Protein AF-B4VN51-F1 (afdb_monomer)

Nearest PDB structures (foldseek):
  5zf6-assembly1_A  TM=5.007E-01  e=4.057E+00  Homo sapiens
  3ubk-assembly1_A  TM=2.291E-01  e=3.825E+00  Leptospira interrogans serovar Lai str. 56601

Radius of gyration: 24.1 Å; Cα contacts (8 Å, |Δi|>4): 102; chains: 1; bounding box: 58×58×38 Å

Solvent-accessible surface area (backbone atoms only — not comparable to full-atom values): 8081 Å² total; per-residue (Å²): 117,76,77,78,56,63,99,56,88,83,88,84,68,77,84,56,83,89,74,68,59,60,44,85,44,90,67,20,73,77,40,90,72,71,46,63,42,30,59,49,57,53,50,49,51,52,52,52,49,53,51,51,30,63,75,65,69,46,61,62,79,41,69,65,58,74,68,52,50,50,52,53,33,51,61,45,32,50,50,34,55,67,62,52,72,76,56,89,80,48,74,65,56,56,51,53,53,52,48,51,50,52,50,48,53,52,49,51,38,52,52,38,34,75,75,60,14,38,56,64,70,57,67,62,28,51,52,38,29,52,52,43,41,59,74,74,107

pLDDT: mean 74.78, std 7.51, range [51.19, 86.06]

Sequence (137 aa):
MAALIRDRIVLIGTTDNSYGDYHLTPYSAAFEPIRELSGVEIQAQMVSHIISAVLNQRPVVWWFPQWGDVLWVWAWSGIPGVCMGGWHQRRLYLIVAGGTALAALGGCGFVFLWRTGLWLPLVPSIVAFFMVGFWIN

Organism: NCBI:txid118168

Secondary structure (DSSP, 8-state):
-GGGSTT---------GGG--EE--TTGGGSSS--PEEHHHHHHHHHHHHHHHHHTT----EE--HHHHHHHHHHHHTHHHHHHSS-TT-HHHHHHHHHHHHHHHHHHHHHHHHHH-EE--HHHHHHHHHHHHHHH-

Foldseek 3Di:
DVVVCPPDDDFDDDPDVVVVQWDQDPVLVVDVVRDTDHPSNVVVVVVCVVVCCVVVVPQAQDEDDPVVLVVLLVVLLCQLVVQPQPPPDDPVSVCVSLVVSLCCLVVVQVVCCVPRNYHHPSVSNNVSNVVSNVVND

Structure (mmCIF, N/CA/C/O backbone):
data_AF-B4VN51-F1
#
_entry.id   AF-B4VN51-F1
#
loop_
_atom_site.group_PDB
_atom_site.id
_atom_site.type_symbol
_atom_site.label_atom_id
_atom_site.label_alt_id
_atom_site.label_comp_id
_atom_site.label_asym_id
_atom_site.label_entity_id
_atom_site.label_seq_id
_atom_site.pdbx_PDB_ins_code
_atom_site.Cartn_x
_atom_site.Cartn_y
_atom_site.Cartn_z
_atom_site.occupancy
_atom_site.B_iso_or_equiv
_atom_site.auth_seq_id
_atom_site.auth_comp_id
_atom_site.auth_asym_id
_atom_site.auth_atom_id
_atom_site.pdbx_PDB_model_num
ATOM 1 N N . MET A 1 1 ? -29.111 -29.345 21.195 1.00 51.19 1 MET A N 1
ATOM 2 C CA . MET A 1 1 ? -28.759 -28.813 19.856 1.00 51.19 1 MET A CA 1
ATOM 3 C C . MET A 1 1 ? -28.543 -27.296 19.847 1.00 51.19 1 MET A C 1
ATOM 5 O O . MET A 1 1 ? -27.544 -26.873 19.291 1.00 51.19 1 MET A O 1
ATOM 9 N N . ALA A 1 2 ? -29.368 -26.480 20.523 1.00 60.75 2 ALA A N 1
ATOM 10 C CA . ALA A 1 2 ? -29.196 -25.013 20.563 1.00 60.75 2 ALA A CA 1
ATOM 11 C C . ALA A 1 2 ? -27.844 -24.510 21.130 1.00 60.75 2 ALA A C 1
ATOM 13 O O . ALA A 1 2 ? -27.392 -23.428 20.776 1.00 60.75 2 ALA A O 1
ATOM 14 N N . ALA A 1 3 ? -27.169 -25.297 21.976 1.00 65.25 3 ALA A N 1
ATOM 15 C CA . ALA A 1 3 ? -25.869 -24.926 22.540 1.00 65.25 3 ALA A CA 1
ATOM 16 C C . ALA A 1 3 ? -24.711 -24.937 21.519 1.00 65.25 3 ALA A C 1
ATOM 18 O O . ALA A 1 3 ? -23.721 -24.251 21.743 1.00 65.25 3 ALA A O 1
ATOM 19 N N . LEU A 1 4 ? -24.822 -25.670 20.400 1.00 69.25 4 LEU A N 1
ATOM 20 C CA . LEU A 1 4 ? -23.732 -25.760 19.414 1.00 69.25 4 LEU A CA 1
ATOM 21 C C . LEU A 1 4 ? -23.590 -24.506 18.538 1.00 69.25 4 LEU A C 1
ATOM 23 O O . LEU A 1 4 ? -22.523 -24.293 17.972 1.00 69.25 4 LEU A O 1
ATOM 27 N N . ILE A 1 5 ? -24.649 -23.702 18.419 1.00 72.56 5 ILE A N 1
ATOM 28 C CA . ILE A 1 5 ? -24.734 -22.570 17.477 1.00 72.56 5 ILE A CA 1
ATOM 29 C C . ILE A 1 5 ? -24.462 -21.228 18.183 1.00 72.56 5 ILE A C 1
ATOM 31 O O . ILE A 1 5 ? -24.283 -20.199 17.538 1.00 72.56 5 ILE A O 1
ATOM 35 N N . ARG A 1 6 ? -24.394 -21.222 19.518 1.00 70.88 6 ARG A N 1
ATOM 36 C CA . ARG A 1 6 ? -24.129 -20.008 20.293 1.00 70.88 6 ARG A CA 1
ATOM 37 C C . ARG A 1 6 ? -22.725 -19.473 19.975 1.00 70.88 6 ARG A C 1
ATOM 39 O O . ARG A 1 6 ? -21.771 -20.245 19.949 1.00 70.88 6 ARG A O 1
ATOM 46 N N . ASP A 1 7 ? -22.637 -18.168 19.716 1.00 75.38 7 ASP A N 1
ATOM 47 C CA . ASP A 1 7 ? -21.404 -17.421 19.415 1.00 75.38 7 ASP A CA 1
ATOM 48 C C . ASP A 1 7 ? -20.632 -17.900 18.170 1.00 75.38 7 ASP A C 1
ATOM 50 O O . ASP A 1 7 ? -19.422 -17.702 18.052 1.00 75.38 7 ASP A O 1
ATOM 54 N N . ARG A 1 8 ? -21.326 -18.527 17.210 1.00 78.50 8 ARG A N 1
ATOM 55 C CA . ARG A 1 8 ? -20.752 -18.944 15.924 1.00 78.50 8 ARG A CA 1
ATOM 56 C C . ARG A 1 8 ? -21.465 -18.261 14.770 1.00 78.50 8 ARG A C 1
ATOM 58 O O . ARG A 1 8 ? -22.678 -18.076 14.800 1.00 78.50 8 ARG A O 1
ATOM 65 N N . ILE A 1 9 ? -20.712 -17.942 13.723 1.00 80.31 9 ILE A N 1
ATOM 66 C CA . ILE A 1 9 ? -21.287 -17.502 12.452 1.00 80.31 9 ILE A CA 1
ATOM 67 C C . ILE A 1 9 ? -21.511 -18.732 11.588 1.00 80.31 9 ILE A C 1
ATOM 69 O O . ILE A 1 9 ? -20.589 -19.510 11.352 1.00 80.31 9 ILE A O 1
ATOM 73 N N . VAL A 1 10 ? -22.750 -18.902 11.137 1.00 81.00 10 VAL A N 1
ATOM 74 C CA . VAL A 1 10 ? -23.153 -19.987 10.245 1.00 81.00 10 VAL A CA 1
ATOM 75 C C . VAL A 1 10 ? -23.408 -19.379 8.874 1.00 81.00 10 VAL A C 1
ATOM 77 O O . VAL A 1 10 ? -24.348 -18.605 8.709 1.00 81.00 10 VAL A O 1
ATOM 80 N N . LEU A 1 11 ? -22.557 -19.709 7.902 1.00 80.31 11 LEU A N 1
ATOM 81 C CA . LEU A 1 11 ? -22.798 -19.389 6.498 1.00 80.31 11 LEU A CA 1
ATOM 82 C C . LEU A 1 11 ? -23.514 -20.577 5.849 1.00 80.31 11 LEU A C 1
ATOM 84 O O . LEU A 1 11 ? -23.083 -21.719 6.003 1.00 80.31 11 LEU A O 1
ATOM 88 N N . ILE A 1 12 ? -24.611 -20.304 5.143 1.00 79.94 12 ILE A N 1
ATOM 89 C CA . ILE A 1 12 ? -25.396 -21.307 4.416 1.00 79.94 12 ILE A CA 1
ATOM 90 C C . ILE A 1 12 ? -25.265 -20.994 2.931 1.00 79.94 12 ILE A C 1
ATOM 92 O O . ILE A 1 12 ? -25.520 -19.869 2.507 1.00 79.94 12 ILE A O 1
ATOM 96 N N . GLY A 1 13 ? -24.852 -21.993 2.159 1.00 73.12 13 GLY A N 1
ATOM 97 C CA . GLY A 1 13 ? -24.499 -21.841 0.759 1.00 73.12 13 GLY A CA 1
ATOM 98 C C . GLY A 1 13 ? -24.624 -23.135 -0.017 1.00 73.12 13 GLY A C 1
ATOM 99 O O . GLY A 1 13 ? -24.692 -24.210 0.576 1.00 73.12 13 GLY A O 1
ATOM 100 N N . THR A 1 14 ? -24.634 -23.027 -1.343 1.00 69.94 14 THR A N 1
ATOM 101 C CA . THR A 1 14 ? -24.523 -24.196 -2.214 1.00 69.94 14 THR A CA 1
ATOM 102 C C . THR A 1 14 ? -23.054 -24.592 -2.353 1.00 69.94 14 THR A C 1
ATOM 104 O O . THR A 1 14 ? -22.196 -23.758 -2.632 1.00 69.94 14 THR A O 1
ATOM 107 N N . THR A 1 15 ? -22.768 -25.866 -2.110 1.00 65.81 15 THR A N 1
ATOM 108 C CA . THR A 1 15 ? -21.448 -26.484 -2.301 1.00 65.81 15 THR A CA 1
ATOM 109 C C . THR A 1 15 ? -21.534 -27.608 -3.327 1.00 65.81 15 THR A C 1
ATOM 111 O O . THR A 1 15 ? -20.771 -28.572 -3.249 1.00 65.81 15 THR A O 1
ATOM 114 N N . ASP A 1 16 ? -22.517 -27.538 -4.225 1.00 62.72 16 ASP A N 1
ATOM 115 C CA . ASP A 1 16 ? -22.740 -28.526 -5.274 1.00 62.72 16 ASP A CA 1
ATOM 116 C C . ASP A 1 16 ? -22.156 -28.025 -6.604 1.00 62.72 16 ASP A C 1
ATOM 118 O O . ASP A 1 16 ? -22.467 -26.914 -7.049 1.00 62.72 16 ASP A O 1
ATOM 122 N N . ASN A 1 17 ? -21.331 -28.872 -7.238 1.00 59.28 17 ASN A N 1
ATOM 123 C CA . ASN A 1 17 ? -20.588 -28.601 -8.477 1.00 59.28 17 ASN A CA 1
ATOM 124 C C . ASN A 1 17 ? -21.502 -28.202 -9.645 1.00 59.28 17 ASN A C 1
ATOM 126 O O . ASN A 1 17 ? -21.080 -27.568 -10.608 1.00 59.28 17 ASN A O 1
ATOM 130 N N . SER A 1 18 ? -22.784 -28.543 -9.533 1.00 61.75 18 SER A N 1
ATOM 131 C CA . SER A 1 18 ? -23.818 -28.296 -10.534 1.00 61.75 18 SER A CA 1
ATOM 132 C C . SER A 1 18 ? -24.187 -26.813 -10.708 1.00 61.75 18 SER A C 1
ATOM 134 O O . SER A 1 18 ? -24.710 -26.442 -11.756 1.00 61.75 18 SER A O 1
ATOM 136 N N . TYR A 1 19 ? -23.929 -25.960 -9.707 1.00 61.66 19 TYR A N 1
ATOM 137 C CA . TYR A 1 19 ? -24.303 -24.536 -9.739 1.00 61.66 19 TYR A CA 1
ATOM 138 C C . TYR A 1 19 ? -23.211 -23.617 -10.309 1.00 61.66 19 TYR A C 1
ATOM 140 O O . TYR A 1 19 ? -23.487 -22.448 -10.570 1.00 61.66 19 TYR A O 1
ATOM 148 N N . GLY A 1 20 ? -21.993 -24.131 -10.523 1.00 60.88 20 GLY A N 1
ATOM 149 C CA . GLY A 1 20 ? -20.916 -23.413 -11.214 1.00 60.88 20 GLY A CA 1
ATOM 150 C C . GLY A 1 20 ? -20.269 -22.247 -10.453 1.00 60.88 20 GLY A C 1
ATOM 151 O O . GLY A 1 20 ? -19.513 -21.500 -11.063 1.00 60.88 20 GLY A O 1
ATOM 152 N N . ASP A 1 21 ? -20.523 -22.074 -9.151 1.00 64.81 21 ASP A N 1
ATOM 153 C CA . ASP A 1 21 ? -19.921 -20.995 -8.342 1.00 64.81 21 ASP A CA 1
ATOM 154 C C . ASP A 1 21 ? -18.660 -21.463 -7.595 1.00 64.81 21 ASP A C 1
ATOM 156 O O . ASP A 1 21 ? -18.553 -21.400 -6.364 1.00 64.81 21 ASP A O 1
ATOM 160 N N . TYR A 1 22 ? -17.721 -21.997 -8.376 1.00 74.12 22 TYR A N 1
ATOM 161 C CA . TYR A 1 22 ? -16.428 -22.482 -7.915 1.00 74.12 22 TYR A CA 1
ATOM 162 C C . TYR A 1 22 ? -15.321 -21.615 -8.479 1.00 74.12 22 TYR A C 1
ATOM 164 O O . TYR A 1 22 ? -15.274 -21.327 -9.675 1.00 74.12 22 TYR A O 1
ATOM 172 N N . HIS A 1 23 ? -14.420 -21.199 -7.596 1.00 73.19 23 HIS A N 1
ATOM 173 C CA . HIS A 1 23 ? -13.315 -20.330 -7.963 1.00 73.19 23 HIS A CA 1
ATOM 174 C C . HIS A 1 23 ? -11.993 -21.011 -7.636 1.00 73.19 23 HIS A C 1
ATOM 176 O O . HIS A 1 23 ? -11.741 -21.458 -6.509 1.00 73.19 23 HIS A O 1
ATOM 182 N N . LEU A 1 24 ? -11.119 -21.053 -8.639 1.00 74.62 24 LEU A N 1
ATOM 183 C CA . LEU A 1 24 ? -9.719 -21.406 -8.460 1.00 74.62 24 LEU A CA 1
ATOM 184 C C . LEU A 1 24 ? -9.041 -20.279 -7.684 1.00 74.62 24 LEU A C 1
ATOM 186 O O . LEU A 1 24 ? -8.949 -19.142 -8.144 1.00 74.62 24 LEU A O 1
ATOM 190 N N . THR A 1 25 ? -8.559 -20.601 -6.490 1.00 72.94 25 THR A N 1
ATOM 191 C CA . THR A 1 25 ? -7.775 -19.678 -5.666 1.00 72.94 25 THR A CA 1
ATOM 192 C C . THR A 1 25 ? -6.343 -20.195 -5.582 1.00 72.94 25 THR A C 1
ATOM 194 O O . THR A 1 25 ? -6.123 -21.392 -5.720 1.00 72.94 25 THR A O 1
ATOM 197 N N . PRO A 1 26 ? -5.333 -19.365 -5.286 1.00 69.44 26 PRO A N 1
ATOM 198 C CA . PRO A 1 26 ? -3.970 -19.863 -5.066 1.00 69.44 26 PRO A CA 1
ATOM 199 C C . PRO A 1 26 ? -3.884 -20.963 -3.990 1.00 69.44 26 PRO A C 1
ATOM 201 O O . PRO A 1 26 ? -2.936 -21.741 -3.973 1.00 69.44 26 PRO A O 1
ATOM 204 N N . TYR A 1 27 ? -4.886 -21.039 -3.105 1.00 68.25 27 TYR A N 1
ATOM 205 C CA . TYR A 1 27 ? -5.019 -22.064 -2.074 1.00 68.25 27 TYR A CA 1
ATOM 206 C C . TYR A 1 27 ? -5.567 -23.401 -2.605 1.00 68.25 27 TYR A C 1
ATOM 208 O O . TYR A 1 27 ? -5.283 -24.437 -2.012 1.00 68.25 27 TYR A O 1
ATOM 216 N N . SER A 1 28 ? -6.288 -23.423 -3.735 1.00 72.00 28 SER A N 1
ATOM 217 C CA . SER A 1 28 ? -6.782 -24.673 -4.340 1.00 72.00 28 SER A CA 1
ATOM 218 C C . SER A 1 28 ? -5.644 -25.577 -4.810 1.00 72.00 28 SER A C 1
ATOM 220 O O . SER A 1 28 ? -5.761 -26.796 -4.727 1.00 72.00 28 SER A O 1
ATOM 222 N N . ALA A 1 29 ? -4.521 -24.984 -5.230 1.00 69.62 29 ALA A N 1
ATOM 223 C CA . ALA A 1 29 ? -3.305 -25.691 -5.634 1.00 69.62 29 ALA A CA 1
ATOM 224 C C . ALA A 1 29 ? -2.539 -26.331 -4.460 1.00 69.62 29 ALA A C 1
ATOM 226 O O . ALA A 1 29 ? -1.608 -27.098 -4.684 1.00 69.62 29 ALA A O 1
ATOM 227 N N . ALA A 1 30 ? -2.903 -26.016 -3.212 1.00 74.56 30 ALA A N 1
ATOM 228 C CA . ALA A 1 30 ? -2.301 -26.625 -2.027 1.00 74.56 30 ALA A CA 1
ATOM 229 C C . ALA A 1 30 ? -2.936 -27.981 -1.653 1.00 74.56 30 ALA A C 1
ATOM 231 O O . ALA A 1 30 ? -2.435 -28.651 -0.750 1.00 74.56 30 ALA A O 1
ATOM 232 N N . PHE A 1 31 ? -4.023 -28.384 -2.322 1.00 72.69 31 PHE A N 1
ATOM 233 C CA . PHE A 1 31 ? -4.705 -29.661 -2.106 1.00 72.69 31 PHE A CA 1
ATOM 234 C C . PHE A 1 31 ? -4.562 -30.559 -3.335 1.00 72.69 31 PHE A C 1
ATOM 236 O O . PHE A 1 31 ? -4.662 -30.085 -4.461 1.00 72.69 31 PHE A O 1
ATOM 243 N N . GLU A 1 32 ? -4.360 -31.858 -3.107 1.00 70.81 32 GLU A N 1
ATOM 244 C CA . GLU A 1 32 ? -4.345 -32.884 -4.153 1.00 70.81 32 GLU A CA 1
ATOM 245 C C . GLU A 1 32 ? -5.471 -33.902 -3.893 1.00 70.81 32 GLU A C 1
ATOM 247 O O . GLU A 1 32 ? -5.447 -34.566 -2.849 1.00 70.81 32 GLU A O 1
ATOM 252 N N . PRO A 1 33 ? -6.465 -34.041 -4.795 1.00 70.75 33 PRO A N 1
ATOM 253 C CA . PRO A 1 33 ? -6.634 -33.294 -6.047 1.00 70.75 33 PRO A CA 1
ATOM 254 C C . PRO A 1 33 ? -6.992 -31.817 -5.811 1.00 70.75 33 PRO A C 1
ATOM 256 O O . PRO A 1 33 ? -7.592 -31.482 -4.785 1.00 70.75 33 PRO A O 1
ATOM 259 N N . ILE A 1 34 ? -6.646 -30.957 -6.780 1.00 67.81 34 ILE A N 1
ATOM 260 C CA . ILE A 1 34 ? -6.949 -29.515 -6.758 1.00 67.81 34 ILE A CA 1
ATOM 261 C C . ILE A 1 34 ? -8.431 -29.326 -6.444 1.00 67.81 34 ILE A C 1
ATOM 263 O O . ILE A 1 34 ? -9.305 -29.729 -7.213 1.00 67.81 34 ILE A O 1
ATOM 267 N N . ARG A 1 35 ? -8.707 -28.717 -5.290 1.00 71.81 35 ARG A N 1
ATOM 268 C CA . ARG A 1 35 ? -10.069 -28.489 -4.811 1.00 71.81 35 ARG A CA 1
ATOM 269 C C . ARG A 1 35 ? -10.451 -27.041 -5.046 1.00 71.81 35 ARG A C 1
ATOM 271 O O . ARG A 1 35 ? -9.922 -26.143 -4.393 1.00 71.81 35 ARG A O 1
ATOM 278 N N . GLU A 1 36 ? -11.379 -26.820 -5.965 1.00 74.19 36 GLU A N 1
ATOM 279 C CA . GLU A 1 36 ? -11.990 -25.509 -6.157 1.00 74.19 36 GLU A CA 1
ATOM 280 C C . GLU A 1 36 ? -12.805 -25.126 -4.914 1.00 74.19 36 GLU A C 1
ATOM 282 O O . GLU A 1 36 ? -13.445 -25.977 -4.288 1.00 74.19 36 GLU A O 1
ATOM 287 N N . LEU A 1 37 ? -12.742 -23.851 -4.526 1.00 76.81 37 LEU A N 1
ATOM 288 C 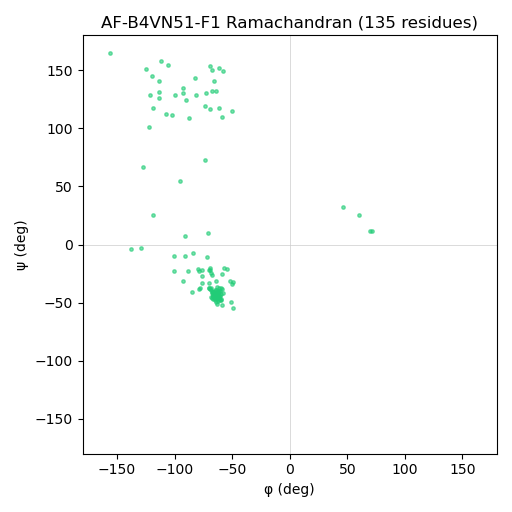CA . LEU A 1 37 ? -13.479 -23.346 -3.369 1.00 76.81 37 LEU A CA 1
ATOM 289 C C . LEU A 1 37 ? -14.827 -22.805 -3.829 1.00 76.81 37 LEU A C 1
ATOM 291 O O . LEU A 1 37 ? -14.904 -22.047 -4.799 1.00 76.81 37 LEU A O 1
ATOM 295 N N . SER A 1 38 ? -15.875 -23.166 -3.101 1.00 80.88 38 SER A N 1
ATOM 296 C CA . SER A 1 38 ? -17.204 -22.590 -3.296 1.00 80.88 38 SER A CA 1
ATOM 297 C C . SER A 1 38 ? -17.215 -21.111 -2.898 1.00 80.88 38 SER A C 1
ATOM 299 O O . SER A 1 38 ? -16.508 -20.695 -1.971 1.00 80.88 38 SER A O 1
ATOM 301 N N . GLY A 1 39 ? -18.067 -20.305 -3.538 1.00 79.50 39 GLY A N 1
ATOM 302 C CA . GLY A 1 39 ? -18.225 -18.885 -3.195 1.00 79.50 39 GLY A CA 1
ATOM 303 C C . GLY A 1 39 ? -18.497 -18.635 -1.700 1.00 79.50 39 GLY A C 1
ATOM 304 O O . GLY A 1 39 ? -18.030 -17.651 -1.124 1.00 79.50 39 GLY A O 1
ATOM 305 N N . VAL A 1 40 ? -19.176 -19.568 -1.026 1.00 81.62 40 VAL A N 1
ATOM 306 C CA . VAL A 1 40 ? -19.496 -19.471 0.408 1.00 81.62 40 VAL A CA 1
ATOM 307 C C . VAL A 1 40 ? -18.292 -19.766 1.303 1.00 81.62 40 VAL A C 1
ATOM 309 O O . VAL A 1 40 ? -18.139 -19.120 2.340 1.00 81.62 40 VAL A O 1
ATOM 312 N N . GLU A 1 41 ? -17.390 -20.662 0.897 1.00 81.31 41 GLU A N 1
ATOM 313 C CA . GLU A 1 41 ? -16.108 -20.861 1.588 1.00 81.31 41 GLU A CA 1
ATOM 314 C C . GLU A 1 41 ? -15.240 -19.593 1.501 1.00 81.31 41 GLU A C 1
ATOM 316 O O . GLU A 1 41 ? -14.643 -19.187 2.500 1.00 81.31 41 GLU A O 1
ATOM 321 N N . ILE A 1 42 ? -15.241 -18.903 0.356 1.00 82.25 42 ILE A N 1
ATOM 322 C CA . ILE A 1 42 ? -14.523 -17.628 0.175 1.00 82.25 42 ILE A CA 1
ATOM 323 C C . ILE A 1 42 ? -15.116 -16.534 1.074 1.00 82.25 42 ILE A C 1
ATOM 325 O O . ILE A 1 42 ? -14.388 -15.823 1.772 1.00 82.25 42 ILE A O 1
ATOM 329 N N . GLN A 1 43 ? -16.446 -16.415 1.116 1.00 85.62 43 GLN A N 1
ATOM 330 C CA . GLN A 1 43 ? -17.125 -15.488 2.026 1.00 85.62 43 GLN A CA 1
ATOM 331 C C . GLN A 1 43 ? -16.824 -15.804 3.497 1.00 85.62 43 GLN A C 1
ATOM 333 O O . GLN A 1 43 ? -16.562 -14.886 4.278 1.00 85.62 43 GLN A O 1
ATOM 338 N N . ALA A 1 44 ? -16.785 -17.085 3.874 1.00 86.00 44 ALA A N 1
ATOM 339 C CA . ALA A 1 44 ? -16.425 -17.507 5.225 1.00 86.00 44 ALA A CA 1
ATOM 340 C C . ALA A 1 44 ? -14.988 -17.097 5.582 1.00 86.00 44 ALA A C 1
ATOM 342 O O . ALA A 1 44 ? -14.748 -16.607 6.690 1.00 86.00 44 ALA A O 1
ATOM 343 N N . GLN A 1 45 ? -14.045 -17.224 4.643 1.00 85.25 45 GLN A N 1
ATOM 344 C CA . GLN A 1 45 ? -12.673 -16.751 4.830 1.00 85.25 45 GLN A CA 1
ATOM 345 C C . GLN A 1 45 ? -12.620 -15.236 5.057 1.00 85.25 45 GLN A C 1
ATOM 347 O O . GLN A 1 45 ? -11.970 -14.798 6.008 1.00 85.25 45 GLN A O 1
ATOM 352 N N . MET A 1 46 ? -13.340 -14.438 4.259 1.00 83.81 46 MET A N 1
ATOM 353 C CA . MET A 1 46 ? -13.404 -12.980 4.439 1.00 83.81 46 MET A CA 1
ATOM 354 C C . MET A 1 46 ? -13.958 -12.593 5.816 1.00 83.81 46 MET A C 1
ATOM 356 O O . MET A 1 46 ? -13.352 -11.790 6.528 1.00 83.81 46 MET A O 1
ATOM 360 N N . VAL A 1 47 ? -15.073 -13.203 6.228 1.00 85.75 47 VAL A N 1
ATOM 361 C CA . VAL A 1 47 ? -15.702 -12.955 7.536 1.00 85.75 47 VAL A CA 1
ATOM 362 C C . VAL A 1 47 ? -14.766 -13.346 8.683 1.00 85.75 47 VAL A C 1
ATOM 364 O O . VAL A 1 47 ? -14.581 -12.568 9.621 1.00 85.75 47 VAL A O 1
ATOM 367 N N . SER A 1 48 ? -14.116 -14.510 8.588 1.00 83.50 48 SER A N 1
ATOM 368 C CA . SER A 1 48 ? -13.115 -14.950 9.565 1.00 83.50 48 SER A CA 1
ATOM 369 C C . SER A 1 48 ? -11.957 -13.959 9.673 1.00 83.50 48 SER A C 1
ATOM 371 O O . SER A 1 48 ? -11.477 -13.693 10.777 1.00 83.50 48 SER A O 1
ATOM 373 N N . HIS A 1 49 ? -11.524 -13.379 8.551 1.00 81.44 49 HIS A N 1
ATOM 374 C CA . HIS A 1 49 ? -10.454 -12.387 8.518 1.00 81.44 49 HIS A CA 1
ATOM 375 C C . HIS A 1 49 ? -10.855 -11.087 9.228 1.00 81.44 49 HIS A C 1
ATOM 377 O O . HIS A 1 49 ? -10.089 -10.583 10.048 1.00 81.44 49 HIS A O 1
ATOM 383 N N . ILE A 1 50 ? -12.069 -10.581 8.982 1.00 83.69 50 ILE A N 1
ATOM 384 C CA . ILE A 1 50 ? -12.599 -9.371 9.635 1.00 83.69 50 ILE A CA 1
ATOM 385 C C . ILE A 1 50 ? -12.710 -9.583 11.146 1.00 83.69 50 ILE A C 1
ATOM 387 O O . ILE A 1 50 ? -12.221 -8.769 11.926 1.00 83.69 50 ILE A O 1
ATOM 391 N N . ILE A 1 51 ? -13.300 -10.697 11.576 1.00 82.62 51 ILE A N 1
ATOM 392 C CA . ILE A 1 51 ? -13.503 -10.980 13.004 1.00 82.62 51 ILE A CA 1
ATOM 393 C C . ILE A 1 51 ? -12.175 -11.209 13.701 1.00 82.62 51 ILE A C 1
ATOM 395 O O . ILE A 1 51 ? -11.958 -10.683 14.787 1.00 82.62 51 ILE A O 1
ATOM 399 N N . SER A 1 52 ? -11.258 -11.936 13.064 1.00 80.31 52 SER A N 1
ATOM 400 C CA . SER A 1 52 ? -9.910 -12.117 13.594 1.00 80.31 52 SER A CA 1
ATOM 401 C C . SER A 1 52 ? -9.155 -10.794 13.677 1.00 80.31 52 SER A C 1
ATOM 403 O O . SER A 1 52 ? -8.408 -10.600 14.631 1.00 80.31 52 SER A O 1
ATOM 405 N N . ALA A 1 53 ? -9.338 -9.877 12.724 1.00 76.19 53 ALA A N 1
ATOM 406 C CA . ALA A 1 53 ? -8.715 -8.559 12.772 1.00 76.19 53 ALA A CA 1
ATOM 407 C C . ALA A 1 53 ? -9.262 -7.710 13.929 1.00 76.19 53 ALA A C 1
ATOM 409 O O . ALA A 1 53 ? -8.477 -7.131 14.680 1.00 76.19 53 ALA A O 1
ATOM 410 N N . VAL A 1 54 ? -10.585 -7.709 14.122 1.00 78.25 54 VAL A N 1
ATOM 411 C CA . VAL A 1 54 ? -11.258 -6.990 15.215 1.00 78.25 54 VAL A CA 1
ATOM 412 C C . VAL A 1 54 ? -10.895 -7.583 16.578 1.00 78.25 54 VAL A C 1
ATOM 414 O O . VAL A 1 54 ? -10.522 -6.848 17.489 1.00 78.25 54 VAL A O 1
ATOM 417 N N . LEU A 1 55 ? -10.949 -8.910 16.721 1.00 76.69 55 LEU A N 1
ATOM 418 C CA . LEU A 1 55 ? -10.709 -9.597 17.992 1.00 76.69 55 LEU A CA 1
ATOM 419 C C . LEU A 1 55 ? -9.238 -9.533 18.422 1.00 76.69 55 LEU A C 1
ATOM 421 O O . LEU A 1 55 ? -8.951 -9.372 19.604 1.00 76.69 55 LEU A O 1
ATOM 425 N N . ASN A 1 56 ? -8.302 -9.623 17.471 1.00 72.00 56 ASN A N 1
ATOM 426 C CA . ASN A 1 56 ? -6.866 -9.577 17.759 1.00 72.00 56 ASN A CA 1
ATOM 427 C C . ASN A 1 56 ? -6.273 -8.158 17.712 1.00 72.00 56 ASN A C 1
ATOM 429 O O . ASN A 1 56 ? -5.050 -8.034 17.743 1.00 72.00 56 ASN A O 1
ATOM 433 N N . GLN A 1 57 ? -7.099 -7.108 17.580 1.00 63.94 57 GLN A N 1
ATOM 434 C CA . GLN A 1 57 ? -6.660 -5.711 17.406 1.00 63.94 57 GLN A CA 1
ATOM 435 C C . GLN A 1 57 ? -5.551 -5.550 16.350 1.00 63.94 57 GLN A C 1
ATOM 437 O O . GLN A 1 57 ? -4.660 -4.708 16.476 1.00 63.94 57 GLN A O 1
ATOM 442 N N . ARG A 1 58 ? -5.565 -6.389 15.308 1.00 63.03 58 ARG A N 1
ATOM 443 C CA . ARG A 1 58 ? -4.554 -6.309 14.254 1.00 63.03 58 ARG A CA 1
ATOM 444 C C . ARG A 1 58 ? -4.851 -5.063 13.424 1.00 63.03 58 ARG A C 1
ATOM 446 O O . ARG A 1 58 ? -5.998 -4.915 12.999 1.00 63.03 58 ARG A O 1
ATOM 453 N N . PRO A 1 59 ? -3.861 -4.190 13.160 1.00 62.53 59 PRO A N 1
ATOM 454 C CA . PRO A 1 59 ? -4.066 -3.057 12.274 1.00 62.53 59 PRO A CA 1
ATOM 455 C C . PRO A 1 59 ? -4.488 -3.580 10.899 1.00 62.53 59 PRO A C 1
ATOM 457 O O . PRO A 1 59 ? -3.707 -4.235 10.208 1.00 62.53 59 PRO A O 1
ATOM 460 N N . VAL A 1 60 ? -5.748 -3.355 10.529 1.00 65.88 60 VAL A N 1
ATOM 461 C CA . VAL A 1 60 ? -6.224 -3.642 9.175 1.00 65.88 60 VAL A CA 1
ATOM 462 C C . VAL A 1 60 ? -5.514 -2.665 8.257 1.00 65.88 60 VAL A C 1
ATOM 464 O O . VAL A 1 60 ? -5.457 -1.477 8.567 1.00 65.88 60 VAL A O 1
ATOM 467 N N . VAL A 1 61 ? -4.949 -3.161 7.156 1.00 70.88 61 VAL A N 1
ATOM 468 C CA . VAL A 1 61 ? -4.270 -2.288 6.204 1.00 70.88 61 VAL A CA 1
ATOM 469 C C . VAL A 1 61 ? -5.280 -1.285 5.658 1.00 70.88 61 VAL A C 1
ATOM 471 O O . VAL A 1 61 ? -6.269 -1.679 5.042 1.00 70.88 61 VAL A O 1
ATOM 474 N N . TRP A 1 62 ? -5.044 -0.002 5.911 1.00 72.75 62 TRP A N 1
ATOM 475 C CA . TRP A 1 62 ? -5.912 1.086 5.469 1.00 72.75 62 TRP A CA 1
ATOM 476 C C . TRP A 1 62 ? -5.104 2.108 4.673 1.00 72.75 62 TRP A C 1
ATOM 478 O O . TRP A 1 62 ? -3.895 2.260 4.861 1.00 72.75 62 TRP A O 1
ATOM 488 N N . TRP A 1 63 ? -5.778 2.774 3.743 1.00 73.88 63 TRP A N 1
ATOM 489 C CA . TRP A 1 63 ? -5.203 3.757 2.828 1.00 73.88 63 TRP A CA 1
ATOM 490 C C . TRP A 1 63 ? -5.609 5.174 3.236 1.00 73.88 63 TRP A C 1
ATOM 492 O O . TRP A 1 63 ? -6.658 5.379 3.856 1.00 73.88 63 TRP A O 1
ATOM 502 N N . PHE A 1 64 ? -4.795 6.168 2.871 1.00 71.50 64 PHE A N 1
ATOM 503 C CA . PHE A 1 64 ? -5.209 7.562 3.004 1.00 71.50 64 PHE A CA 1
ATOM 504 C C . PHE A 1 64 ? -6.455 7.831 2.146 1.00 71.50 64 PHE A C 1
ATOM 506 O O . PHE A 1 64 ? -6.653 7.210 1.100 1.00 71.50 64 PHE A O 1
ATOM 513 N N . PRO A 1 65 ? -7.306 8.794 2.535 1.00 78.69 65 PRO A N 1
ATOM 514 C CA . PRO A 1 65 ? -8.245 9.369 1.589 1.00 78.69 65 PRO A CA 1
ATOM 515 C C . PRO A 1 65 ? -7.487 9.961 0.391 1.00 78.69 65 PRO A C 1
ATOM 517 O O . PRO A 1 65 ? -6.382 10.475 0.544 1.00 78.69 65 PRO A O 1
ATOM 520 N N . GLN A 1 66 ? -8.105 9.947 -0.790 1.00 79.81 66 GLN A N 1
ATOM 521 C CA . GLN A 1 66 ? -7.469 10.311 -2.067 1.00 79.81 66 GLN A CA 1
ATOM 522 C C . GLN A 1 66 ? -6.717 11.658 -2.044 1.00 79.81 66 GLN A C 1
ATOM 524 O O . GLN A 1 66 ? -5.679 11.812 -2.679 1.00 79.81 66 GLN A O 1
ATOM 529 N N . TRP A 1 67 ? -7.208 12.642 -1.292 1.00 81.31 67 TRP A N 1
ATOM 530 C CA . TRP A 1 67 ? -6.544 13.938 -1.116 1.00 81.31 67 TRP A CA 1
ATOM 531 C C . TRP A 1 67 ? -5.262 13.856 -0.273 1.00 81.31 67 TRP A C 1
ATOM 533 O O . TRP A 1 67 ? -4.308 14.582 -0.545 1.00 81.31 67 TRP A O 1
ATOM 543 N N . GLY A 1 68 ? -5.210 12.957 0.711 1.00 81.81 68 GLY A N 1
ATOM 544 C CA . GLY A 1 68 ? -4.004 12.660 1.484 1.00 81.81 68 GLY A CA 1
ATOM 545 C C . GLY A 1 68 ? -2.905 12.039 0.621 1.00 81.81 68 GLY A C 1
ATOM 546 O O . GLY A 1 68 ? -1.754 12.460 0.721 1.00 81.81 68 GLY A O 1
ATOM 547 N N . ASP A 1 69 ? -3.267 11.132 -0.291 1.00 81.94 69 ASP A N 1
ATOM 548 C CA . ASP A 1 69 ? -2.320 10.563 -1.259 1.00 81.94 69 ASP A CA 1
ATOM 549 C C . ASP A 1 69 ? -1.721 11.647 -2.161 1.00 81.94 69 ASP A C 1
ATOM 551 O O . ASP A 1 69 ? -0.506 11.698 -2.355 1.00 81.94 69 ASP A O 1
ATOM 555 N N . VAL A 1 70 ? -2.558 12.560 -2.667 1.00 84.12 70 VAL A N 1
ATOM 556 C CA . VAL A 1 70 ? -2.101 13.678 -3.507 1.00 84.12 70 VAL A CA 1
ATOM 557 C C . VAL A 1 70 ? -1.151 14.592 -2.738 1.00 84.12 70 VAL A C 1
ATOM 559 O O . VAL A 1 70 ? -0.084 14.920 -3.252 1.00 84.12 70 VAL A O 1
ATOM 562 N N . LEU A 1 71 ? -1.496 14.977 -1.505 1.00 86.06 71 LEU A N 1
ATOM 563 C CA . LEU A 1 71 ? -0.632 15.815 -0.668 1.00 86.06 71 LEU A CA 1
ATOM 564 C C . LEU A 1 71 ? 0.707 15.136 -0.369 1.00 86.06 71 LEU A C 1
ATOM 566 O O . LEU A 1 71 ? 1.747 15.792 -0.411 1.00 86.06 71 LEU A O 1
ATOM 570 N N . TRP A 1 72 ? 0.693 13.828 -0.108 1.00 84.88 72 TRP A N 1
ATOM 571 C CA . TRP A 1 72 ? 1.906 13.057 0.143 1.00 84.88 72 TRP A CA 1
ATOM 572 C C . TRP A 1 72 ? 2.818 13.026 -1.084 1.00 84.88 72 TRP A C 1
ATOM 574 O O . TRP A 1 72 ? 4.005 13.341 -0.992 1.00 84.88 72 TRP A O 1
ATOM 584 N N . VAL A 1 73 ? 2.270 12.701 -2.256 1.00 83.06 73 VAL A N 1
ATOM 585 C CA . VAL A 1 73 ? 3.033 12.693 -3.511 1.00 83.06 73 VAL A CA 1
ATOM 586 C C . VAL A 1 73 ? 3.554 14.091 -3.842 1.00 83.06 73 VAL A C 1
ATOM 588 O O . VAL A 1 73 ? 4.720 14.232 -4.206 1.00 83.06 73 VAL A O 1
ATOM 591 N N . TRP A 1 74 ? 2.738 15.129 -3.654 1.00 83.25 74 TRP A N 1
ATOM 592 C CA . TRP A 1 74 ? 3.128 16.516 -3.905 1.00 83.25 74 TRP A CA 1
ATOM 593 C C . TRP A 1 74 ? 4.273 16.974 -2.991 1.00 83.25 74 TRP A C 1
ATOM 595 O O . TRP A 1 74 ? 5.242 17.564 -3.471 1.00 83.25 74 TRP A O 1
ATOM 605 N N . ALA A 1 75 ? 4.223 16.624 -1.701 1.00 83.50 75 ALA A N 1
ATOM 606 C CA . ALA A 1 75 ? 5.286 16.925 -0.744 1.00 83.50 75 ALA A CA 1
ATOM 607 C C . ALA A 1 75 ? 6.633 16.302 -1.154 1.00 83.50 75 ALA A C 1
ATOM 609 O O . ALA A 1 75 ? 7.666 16.970 -1.104 1.00 83.50 75 ALA A O 1
ATOM 610 N N . TRP A 1 76 ? 6.629 15.048 -1.618 1.00 80.81 76 TRP A N 1
ATOM 611 C CA . TRP A 1 76 ? 7.845 14.367 -2.080 1.00 80.81 76 TRP A CA 1
ATOM 612 C C . TRP A 1 76 ? 8.312 14.824 -3.470 1.00 80.81 76 TRP A C 1
ATOM 614 O O . TRP A 1 76 ? 9.512 14.817 -3.747 1.00 80.81 76 TRP A O 1
ATOM 624 N N . SER A 1 77 ? 7.395 15.287 -4.321 1.00 80.88 77 SER A N 1
ATOM 625 C CA . SER A 1 77 ? 7.688 15.796 -5.666 1.00 80.88 77 SER A CA 1
ATOM 626 C C . SER A 1 77 ? 8.466 17.118 -5.669 1.00 80.88 77 SER A C 1
ATOM 628 O O . SER A 1 77 ? 9.135 17.416 -6.656 1.00 80.88 77 SER A O 1
ATOM 630 N N . GLY A 1 78 ? 8.391 17.926 -4.606 1.00 76.75 78 GLY A N 1
ATOM 631 C CA . GLY A 1 78 ? 9.104 19.210 -4.521 1.00 76.75 78 GLY A CA 1
ATOM 632 C C . GLY A 1 78 ? 10.590 19.092 -4.154 1.00 76.75 78 GLY A C 1
ATOM 633 O O . GLY A 1 78 ? 11.378 19.993 -4.442 1.00 76.75 78 GLY A O 1
ATOM 634 N N . ILE A 1 79 ? 10.994 17.974 -3.544 1.00 75.81 79 ILE A N 1
ATOM 635 C CA . ILE A 1 79 ? 12.349 17.769 -3.007 1.00 75.81 79 ILE A CA 1
ATOM 636 C C . ILE A 1 79 ? 13.429 17.746 -4.109 1.00 75.81 79 ILE A C 1
ATOM 638 O O . ILE A 1 79 ? 14.442 18.431 -3.940 1.00 75.81 79 ILE A O 1
ATOM 642 N N . PRO A 1 80 ? 13.244 17.056 -5.256 1.00 71.94 80 PRO A N 1
ATOM 643 C CA . PRO A 1 80 ? 14.206 17.110 -6.359 1.00 71.94 80 PRO A CA 1
ATOM 644 C C . PRO A 1 80 ? 14.402 18.533 -6.899 1.00 71.94 80 PRO A C 1
ATOM 646 O O . PRO A 1 80 ? 15.531 18.919 -7.176 1.00 71.94 80 PRO A O 1
ATOM 649 N N . GLY A 1 81 ? 13.328 19.333 -6.956 1.00 71.06 81 GLY A N 1
ATOM 650 C CA . GLY A 1 81 ? 13.334 20.757 -7.322 1.00 71.06 81 GLY A CA 1
ATOM 651 C C . GLY A 1 81 ? 14.381 21.577 -6.580 1.00 71.06 81 GLY A C 1
ATOM 652 O O . GLY A 1 81 ? 15.231 22.233 -7.181 1.00 71.06 81 GLY A O 1
ATOM 653 N N . VAL A 1 82 ? 14.327 21.50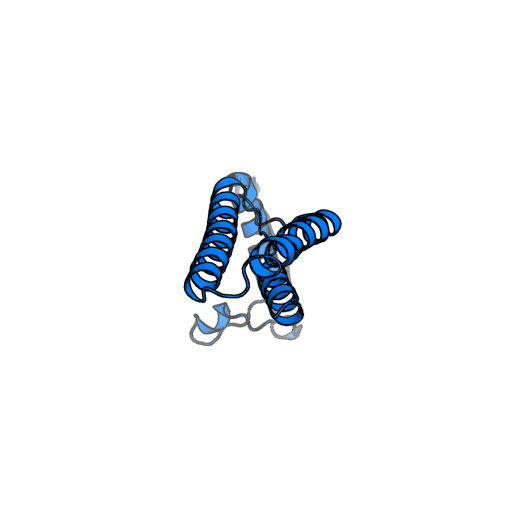4 -5.252 1.00 70.81 82 VAL A N 1
ATOM 654 C CA . VAL A 1 82 ? 15.172 22.304 -4.358 1.00 70.81 82 VAL A CA 1
ATOM 655 C C . VAL A 1 82 ? 16.585 21.726 -4.252 1.00 70.81 82 VAL A C 1
ATOM 657 O O . VAL A 1 82 ? 17.559 22.477 -4.221 1.00 70.81 82 VAL A O 1
ATOM 660 N N . CYS A 1 83 ? 16.718 20.398 -4.215 1.00 65.50 83 CYS A N 1
ATOM 661 C CA . CYS A 1 83 ? 18.013 19.742 -4.039 1.00 65.50 83 CYS A CA 1
ATOM 662 C C . CYS A 1 83 ? 18.850 19.708 -5.327 1.00 65.50 83 CYS A C 1
ATOM 664 O O . CYS A 1 83 ? 20.068 19.856 -5.262 1.00 65.50 83 CYS A O 1
ATOM 666 N N . MET A 1 84 ? 18.234 19.512 -6.496 1.00 65.94 84 MET A N 1
ATOM 667 C CA . MET A 1 84 ? 18.964 19.338 -7.759 1.00 65.94 84 MET A CA 1
ATOM 668 C C . MET A 1 84 ? 19.173 20.657 -8.513 1.00 65.94 84 MET A C 1
ATOM 670 O O . MET A 1 84 ? 20.216 20.823 -9.141 1.00 65.94 84 MET A O 1
ATOM 674 N N . GLY A 1 85 ? 18.255 21.625 -8.397 1.00 62.03 85 GLY A N 1
ATOM 675 C 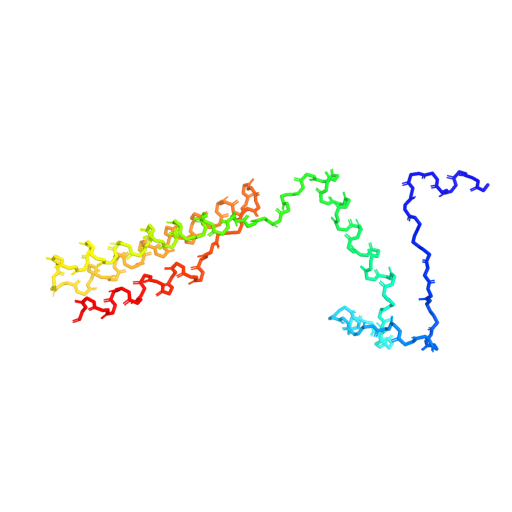CA . GLY A 1 85 ? 18.316 22.886 -9.152 1.00 62.03 85 GLY A CA 1
ATOM 676 C C . GLY A 1 85 ? 19.450 23.845 -8.756 1.00 62.03 85 GLY A C 1
ATOM 677 O O . GLY A 1 85 ? 19.825 24.705 -9.547 1.00 62.03 85 GLY A O 1
ATOM 678 N N . GLY A 1 86 ? 20.023 23.714 -7.553 1.00 61.28 86 GLY A N 1
ATOM 679 C CA . GLY A 1 86 ? 21.066 24.630 -7.067 1.00 61.28 86 GLY A CA 1
ATOM 680 C C . GLY A 1 86 ? 22.508 24.117 -7.167 1.00 61.28 86 GLY A C 1
ATOM 681 O O . GLY A 1 86 ? 23.441 2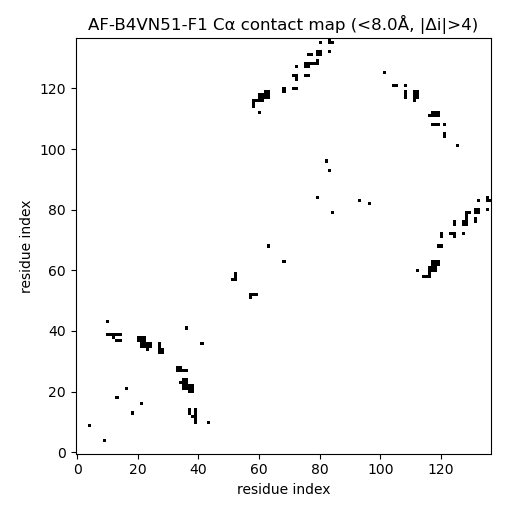4.916 -7.114 1.00 61.28 86 GLY A O 1
ATOM 682 N N . TRP A 1 87 ? 22.728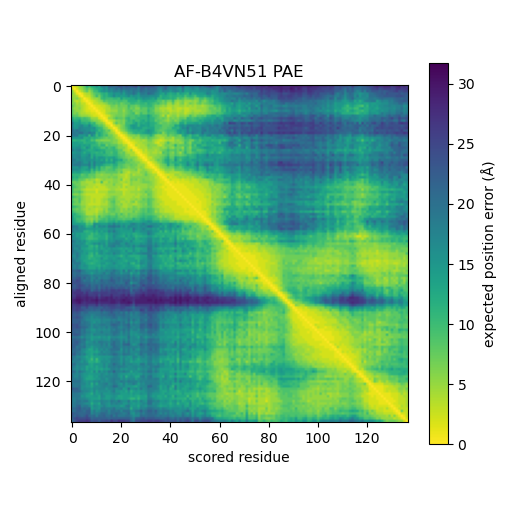 22.799 -7.232 1.00 56.19 87 TRP A N 1
ATOM 683 C CA . TRP A 1 87 ? 24.039 22.173 -6.973 1.00 56.19 87 TRP A CA 1
ATOM 684 C C . TRP A 1 87 ? 24.451 21.244 -8.125 1.00 56.19 87 TRP A C 1
ATOM 686 O O . TRP A 1 87 ? 24.575 20.027 -7.993 1.00 56.19 87 TRP A O 1
ATOM 696 N N . HIS A 1 88 ? 24.699 21.854 -9.280 1.00 55.94 88 HIS A N 1
ATOM 697 C CA . HIS A 1 88 ? 24.801 21.207 -10.593 1.00 55.94 88 HIS A CA 1
ATOM 698 C C 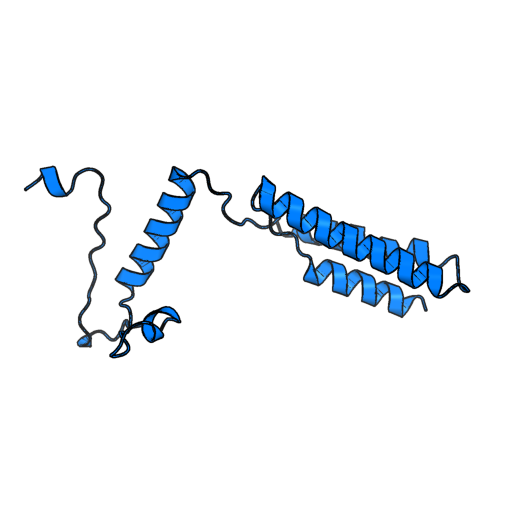. HIS A 1 88 ? 26.048 20.321 -10.850 1.00 55.94 88 HIS A C 1
ATOM 700 O O . HIS A 1 88 ? 26.317 19.966 -11.996 1.00 55.94 88 HIS A O 1
ATOM 706 N N . GLN A 1 89 ? 26.882 19.994 -9.852 1.00 57.41 89 GLN A N 1
ATOM 707 C CA . GLN A 1 89 ? 28.260 19.531 -10.138 1.00 57.41 89 GLN A CA 1
ATOM 708 C C . GLN A 1 89 ? 28.786 18.340 -9.319 1.00 57.41 89 GLN A C 1
ATOM 710 O O . GLN A 1 89 ? 29.886 17.865 -9.598 1.00 57.41 89 GLN A O 1
ATOM 715 N N . ARG A 1 90 ? 28.059 17.788 -8.335 1.00 69.00 90 ARG A N 1
ATOM 716 C CA . ARG A 1 90 ? 28.558 16.615 -7.584 1.00 69.00 90 ARG A CA 1
ATOM 717 C C . ARG A 1 90 ? 27.598 15.439 -7.668 1.00 69.00 90 ARG A C 1
ATOM 719 O O . ARG A 1 90 ? 26.644 15.348 -6.910 1.00 69.00 90 ARG A O 1
ATOM 726 N N . ARG A 1 91 ? 27.931 14.476 -8.534 1.00 67.06 91 ARG A N 1
ATOM 727 C CA . ARG A 1 91 ? 27.247 13.174 -8.680 1.00 67.06 91 ARG A CA 1
ATOM 728 C C . ARG A 1 91 ? 27.041 12.455 -7.336 1.00 67.06 91 ARG A C 1
ATOM 730 O O . ARG A 1 91 ? 26.023 11.809 -7.131 1.00 67.06 91 ARG A O 1
ATOM 737 N N . LEU A 1 92 ? 27.970 12.646 -6.397 1.00 71.62 92 LEU A N 1
ATOM 738 C CA . LEU A 1 92 ? 27.871 12.180 -5.010 1.00 71.62 92 LEU A CA 1
ATOM 739 C C . LEU A 1 92 ? 26.696 12.804 -4.239 1.00 71.62 92 LEU A C 1
ATOM 741 O O . LEU A 1 92 ? 26.029 12.095 -3.497 1.00 71.62 92 LEU A O 1
ATOM 745 N N . TYR A 1 93 ? 26.410 14.095 -4.427 1.00 72.94 93 TYR A N 1
ATOM 746 C CA . TYR A 1 93 ? 25.290 14.767 -3.763 1.00 72.94 93 TYR A CA 1
ATOM 747 C C . TYR A 1 93 ? 23.946 14.212 -4.244 1.00 72.94 93 TYR A C 1
ATOM 749 O O . TYR A 1 93 ? 23.080 13.934 -3.425 1.00 72.94 93 TYR A O 1
ATOM 757 N N . LEU A 1 94 ? 23.805 13.953 -5.549 1.00 70.25 94 LEU A N 1
ATOM 758 C CA . LEU A 1 94 ? 22.596 13.344 -6.116 1.00 70.25 94 LEU A CA 1
ATOM 759 C C . LEU A 1 94 ? 22.362 11.923 -5.582 1.00 70.25 94 LEU A C 1
ATOM 761 O O . LEU A 1 94 ? 21.236 11.575 -5.237 1.00 70.25 94 LEU A O 1
ATOM 765 N N . ILE A 1 95 ? 23.424 11.116 -5.468 1.00 75.38 95 ILE A N 1
ATOM 766 C CA . ILE A 1 95 ? 23.341 9.751 -4.925 1.00 75.38 95 ILE A CA 1
ATOM 767 C C . ILE A 1 95 ? 22.970 9.780 -3.440 1.00 75.38 95 ILE A C 1
ATOM 769 O O . ILE A 1 95 ? 22.099 9.026 -3.013 1.00 75.38 95 ILE A O 1
ATOM 773 N N . VAL A 1 96 ? 23.596 10.661 -2.654 1.00 79.25 96 VAL A N 1
ATOM 774 C CA . VAL A 1 96 ? 23.305 10.783 -1.220 1.00 79.25 96 VAL A CA 1
ATOM 775 C C . VAL A 1 96 ? 21.892 11.320 -0.998 1.00 79.25 96 VAL A C 1
ATOM 777 O O . VAL A 1 96 ? 21.163 10.733 -0.210 1.00 79.25 96 VAL A O 1
ATOM 780 N N . ALA A 1 97 ? 21.470 12.364 -1.716 1.00 76.94 97 ALA A N 1
ATOM 781 C CA . ALA A 1 97 ? 20.135 12.952 -1.589 1.00 76.94 97 ALA A CA 1
ATOM 782 C C . ALA A 1 97 ? 19.019 12.002 -2.059 1.00 76.94 97 ALA A C 1
ATOM 784 O O . ALA A 1 97 ? 17.986 11.884 -1.405 1.00 76.94 97 ALA A O 1
ATOM 785 N N . GLY A 1 98 ? 19.227 11.286 -3.168 1.00 78.75 98 GLY A N 1
ATOM 786 C CA . GLY A 1 98 ? 18.285 10.264 -3.630 1.00 78.75 98 GLY A CA 1
ATOM 787 C C . GLY A 1 98 ? 18.214 9.074 -2.670 1.00 78.75 98 GLY A C 1
ATOM 788 O O . GLY A 1 98 ? 17.127 8.600 -2.343 1.00 78.75 98 GLY A O 1
ATOM 789 N N . GLY A 1 99 ? 19.366 8.626 -2.161 1.00 82.31 99 GLY A N 1
ATOM 790 C CA . GLY A 1 99 ? 19.452 7.544 -1.183 1.00 82.31 99 GLY A CA 1
ATOM 791 C C . GLY A 1 99 ? 18.779 7.889 0.145 1.00 82.31 99 GLY A C 1
ATOM 792 O O . GLY A 1 99 ? 18.033 7.068 0.678 1.00 82.31 99 GLY A O 1
ATOM 793 N N . THR A 1 100 ? 18.974 9.105 0.663 1.00 80.94 100 THR A N 1
ATOM 794 C CA . THR A 1 100 ? 18.305 9.558 1.891 1.00 80.94 100 THR A CA 1
ATOM 795 C C . THR A 1 100 ? 16.805 9.733 1.690 1.00 80.94 100 THR A C 1
ATOM 797 O O . THR 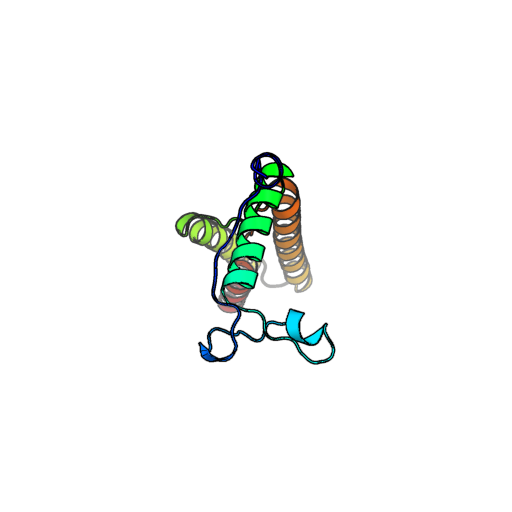A 1 100 ? 16.048 9.334 2.571 1.00 80.94 100 THR A O 1
ATOM 800 N N . ALA A 1 101 ? 16.352 10.244 0.540 1.00 79.75 101 ALA A N 1
ATOM 801 C CA . ALA A 1 101 ? 14.927 10.344 0.222 1.00 79.75 101 ALA A CA 1
ATOM 802 C C . ALA A 1 101 ? 14.252 8.963 0.158 1.00 79.75 101 ALA A C 1
ATOM 804 O O . ALA A 1 101 ? 13.197 8.767 0.758 1.00 79.75 101 ALA A O 1
ATOM 805 N N . LEU A 1 102 ? 14.885 7.982 -0.494 1.00 81.19 102 LEU A N 1
ATOM 806 C CA . LEU A 1 102 ? 14.386 6.604 -0.552 1.00 81.19 102 LEU A CA 1
ATOM 807 C C . LEU A 1 102 ? 14.391 5.925 0.821 1.00 81.19 102 LEU A C 1
ATOM 809 O O . LEU A 1 102 ? 13.414 5.269 1.181 1.00 81.19 102 LEU A O 1
ATOM 813 N N . ALA A 1 103 ? 15.459 6.098 1.602 1.00 84.50 103 ALA A N 1
ATOM 814 C CA . ALA A 1 103 ? 15.548 5.550 2.952 1.00 84.50 103 ALA A CA 1
ATOM 815 C C . ALA A 1 103 ? 14.504 6.173 3.890 1.00 84.50 103 ALA A C 1
ATOM 817 O O . ALA A 1 103 ? 13.900 5.462 4.690 1.00 84.50 103 ALA A O 1
ATOM 818 N N . ALA A 1 104 ? 14.247 7.476 3.767 1.00 83.06 104 ALA A N 1
ATOM 819 C CA . ALA A 1 104 ? 13.210 8.165 4.523 1.00 83.06 104 ALA A CA 1
ATOM 820 C C . ALA A 1 104 ? 11.805 7.713 4.097 1.00 83.06 104 ALA A C 1
ATOM 822 O O . ALA A 1 104 ? 10.996 7.381 4.958 1.00 83.06 104 ALA A O 1
ATOM 823 N N . LEU A 1 105 ? 11.527 7.610 2.793 1.00 81.88 105 LEU A N 1
ATOM 824 C CA . LEU A 1 105 ? 10.260 7.086 2.270 1.00 81.88 105 LEU A CA 1
ATOM 825 C C . LEU A 1 105 ? 9.997 5.655 2.748 1.00 81.88 105 LEU A C 1
ATOM 827 O O . LEU A 1 105 ? 8.939 5.378 3.314 1.00 81.88 105 LEU A O 1
ATOM 831 N N . GLY A 1 106 ? 10.967 4.758 2.564 1.00 81.06 106 GLY A N 1
ATOM 832 C CA . GLY A 1 106 ? 10.863 3.360 2.979 1.00 81.06 106 GLY A CA 1
ATOM 833 C C . GLY A 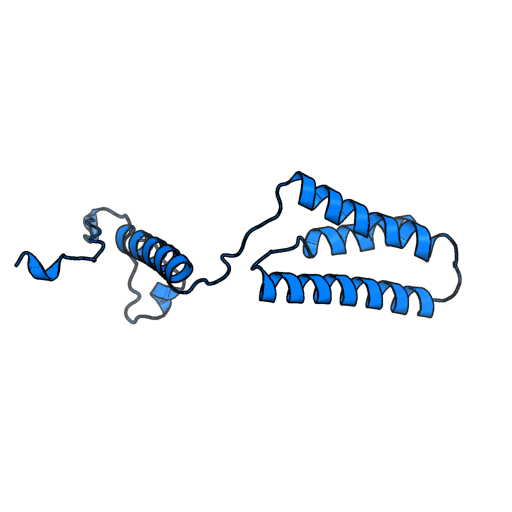1 106 ? 10.788 3.202 4.497 1.00 81.06 106 GLY A C 1
ATOM 834 O O . GLY A 1 106 ? 9.962 2.441 4.996 1.00 81.06 106 GLY A O 1
ATOM 835 N N . GLY A 1 107 ? 11.597 3.961 5.239 1.00 82.62 107 GLY A N 1
ATOM 836 C CA . GLY A 1 107 ? 11.614 3.959 6.700 1.00 82.62 107 GLY A CA 1
ATOM 837 C C . GLY A 1 107 ? 10.304 4.468 7.298 1.00 82.62 107 GLY A C 1
ATOM 838 O O . GLY A 1 107 ? 9.720 3.797 8.147 1.00 82.62 107 GLY A O 1
ATOM 839 N N . CYS A 1 108 ? 9.789 5.603 6.815 1.00 79.50 108 CYS A N 1
ATOM 840 C CA . CYS A 1 108 ? 8.475 6.105 7.211 1.00 79.50 108 CYS A CA 1
ATOM 841 C C . CYS A 1 108 ? 7.380 5.095 6.848 1.00 79.50 108 CYS A C 1
ATOM 843 O O . CYS A 1 108 ? 6.591 4.733 7.718 1.00 79.50 108 CYS A O 1
ATOM 845 N N . GLY A 1 109 ? 7.381 4.576 5.615 1.00 79.06 109 GLY A N 1
ATOM 846 C CA . GLY A 1 109 ? 6.450 3.541 5.158 1.00 79.06 109 GLY A CA 1
ATOM 847 C C . GLY A 1 109 ? 6.393 2.335 6.094 1.00 79.06 109 GLY A C 1
ATOM 848 O O . GLY A 1 109 ? 5.319 1.937 6.539 1.00 79.06 109 GLY A O 1
ATOM 849 N N . PHE A 1 110 ? 7.557 1.800 6.456 1.00 77.31 110 PHE A N 1
ATOM 850 C CA . PHE A 1 110 ? 7.672 0.634 7.327 1.00 77.31 110 PHE A CA 1
ATOM 851 C C . PHE A 1 110 ? 7.198 0.912 8.760 1.00 77.31 110 PHE A C 1
ATOM 853 O O . PHE A 1 110 ? 6.461 0.111 9.337 1.00 77.31 110 PHE A O 1
ATOM 860 N N . VAL A 1 111 ? 7.573 2.059 9.334 1.00 79.94 111 VAL A N 1
ATOM 861 C CA . VAL A 1 111 ? 7.173 2.438 10.699 1.00 79.94 111 VAL A CA 1
ATOM 862 C C . VAL A 1 111 ? 5.663 2.656 10.795 1.00 79.94 111 VAL A C 1
ATOM 864 O O . VAL A 1 111 ? 5.040 2.177 11.746 1.00 79.94 111 VAL A O 1
ATOM 867 N N . PHE A 1 112 ? 5.060 3.339 9.819 1.00 76.12 112 PHE A N 1
ATOM 868 C CA . PHE A 1 112 ? 3.613 3.565 9.784 1.00 76.12 112 PHE A CA 1
ATOM 869 C C . PHE A 1 112 ? 2.838 2.262 9.564 1.00 76.12 112 PHE A C 1
ATOM 871 O O . PHE A 1 112 ? 1.860 2.009 10.268 1.00 76.12 112 PHE A O 1
ATOM 878 N N . LEU A 1 113 ? 3.318 1.380 8.686 1.00 76.81 113 LEU A N 1
ATOM 879 C CA . LEU A 1 113 ? 2.700 0.072 8.477 1.00 76.81 113 LEU A CA 1
ATOM 880 C C . LEU A 1 113 ? 2.739 -0.776 9.756 1.00 76.81 113 LEU A C 1
ATOM 882 O O . LEU A 1 113 ? 1.724 -1.351 10.141 1.00 76.81 113 LEU A O 1
ATOM 886 N N . TRP A 1 114 ? 3.873 -0.796 10.463 1.00 72.38 114 TRP A N 1
ATOM 887 C CA . TRP A 1 114 ? 4.020 -1.566 11.701 1.00 72.38 114 TRP A CA 1
ATOM 888 C C . TRP A 1 114 ? 3.175 -1.021 12.860 1.00 72.38 114 TRP A C 1
ATOM 890 O O . TRP A 1 114 ? 2.658 -1.785 13.674 1.00 72.38 114 TRP A O 1
ATOM 900 N N . ARG A 1 115 ? 3.048 0.306 12.971 1.00 71.38 115 ARG A N 1
ATOM 901 C CA . ARG A 1 115 ? 2.361 0.957 14.097 1.00 71.38 115 ARG A CA 1
ATOM 902 C C . ARG A 1 115 ? 0.853 1.063 13.912 1.00 71.38 115 ARG A C 1
ATOM 904 O O . ARG A 1 115 ? 0.127 0.905 14.888 1.00 71.38 115 ARG A O 1
ATOM 911 N N . THR A 1 116 ? 0.393 1.383 12.707 1.00 68.25 116 THR A N 1
ATOM 912 C CA . THR A 1 116 ? -1.009 1.748 12.455 1.00 68.25 116 THR A CA 1
ATOM 913 C C . THR A 1 116 ? -1.643 0.976 11.304 1.00 68.25 116 THR A C 1
ATOM 915 O O . THR A 1 116 ? -2.829 1.172 11.055 1.00 68.25 116 THR A O 1
ATOM 918 N N . GLY A 1 117 ? -0.899 0.110 10.604 1.00 70.69 117 GLY A N 1
ATOM 919 C CA . GLY A 1 117 ? -1.387 -0.571 9.400 1.00 70.69 117 GLY A CA 1
ATOM 920 C C . GLY A 1 117 ? -1.561 0.364 8.202 1.00 70.69 117 GLY A C 1
ATOM 921 O O . GLY A 1 117 ? -2.185 -0.012 7.218 1.00 70.69 117 GLY A O 1
ATOM 922 N N . LEU A 1 118 ? -1.046 1.592 8.269 1.00 77.38 118 LEU A N 1
ATOM 923 C CA . LEU A 1 118 ? -1.222 2.576 7.208 1.00 77.38 118 LEU A CA 1
ATOM 924 C C . LEU A 1 118 ? -0.352 2.222 5.998 1.00 77.38 118 LEU A C 1
ATOM 926 O O . LEU A 1 118 ? 0.878 2.189 6.097 1.00 77.38 118 LEU A O 1
ATOM 930 N N . TRP A 1 119 ? -0.989 1.993 4.851 1.00 75.56 119 TRP A N 1
ATOM 931 C CA . TRP A 1 119 ? -0.294 1.805 3.583 1.00 75.56 119 TRP A CA 1
ATOM 932 C C . TRP A 1 119 ? -0.053 3.159 2.919 1.00 75.56 119 TRP A C 1
ATOM 934 O O . TRP A 1 119 ? -0.979 3.808 2.438 1.00 75.56 119 TRP A O 1
ATOM 944 N N . LEU A 1 120 ? 1.205 3.593 2.899 1.00 77.75 120 LEU A N 1
ATOM 945 C CA . LEU A 1 120 ? 1.620 4.820 2.221 1.00 77.75 120 LEU A CA 1
ATOM 946 C C . LEU A 1 120 ? 1.832 4.565 0.716 1.00 77.75 120 LEU A C 1
ATOM 948 O O . LEU A 1 120 ? 2.370 3.513 0.353 1.00 77.75 120 LEU A O 1
ATOM 952 N N . PRO A 1 121 ? 1.484 5.519 -0.171 1.00 77.81 121 PRO A N 1
ATOM 953 C CA . PRO A 1 121 ? 1.686 5.401 -1.614 1.00 77.81 121 PRO A CA 1
ATOM 954 C C . PRO A 1 121 ? 3.173 5.557 -1.979 1.00 77.81 121 PRO A C 1
ATOM 956 O O . PRO A 1 121 ? 3.606 6.551 -2.558 1.00 77.81 121 PRO A O 1
ATOM 959 N N . LEU A 1 122 ? 3.971 4.537 -1.660 1.00 76.56 122 LEU A N 1
ATOM 960 C CA . LEU A 1 122 ? 5.415 4.504 -1.906 1.00 76.56 122 LEU A CA 1
ATOM 961 C C . LEU A 1 122 ? 5.740 4.553 -3.403 1.00 76.56 122 LEU A C 1
ATOM 963 O O . LEU A 1 122 ? 6.602 5.321 -3.821 1.00 76.56 122 LEU A O 1
ATOM 967 N N . VAL A 1 123 ? 5.034 3.762 -4.219 1.00 78.81 123 VAL A N 1
ATOM 968 C CA . VAL A 1 123 ? 5.289 3.675 -5.666 1.00 78.81 123 VAL A CA 1
ATOM 969 C C . VAL A 1 123 ? 5.040 5.022 -6.367 1.00 78.81 123 VAL A C 1
ATOM 971 O O . VAL A 1 123 ? 5.963 5.500 -7.030 1.00 78.81 123 VAL A O 1
ATOM 974 N N . PRO A 1 124 ? 3.881 5.696 -6.190 1.00 78.56 124 PRO A N 1
ATOM 975 C CA . PRO A 1 124 ? 3.653 7.022 -6.768 1.00 78.56 124 PRO A CA 1
ATOM 976 C C . PRO A 1 124 ? 4.684 8.068 -6.331 1.00 78.56 124 PRO A C 1
ATOM 978 O O . PRO A 1 124 ? 5.166 8.829 -7.167 1.00 78.56 124 PRO A O 1
ATOM 981 N N . SER A 1 125 ? 5.066 8.086 -5.047 1.00 81.56 125 SER A N 1
ATOM 982 C CA . SER A 1 125 ? 6.063 9.033 -4.527 1.00 81.56 125 SER A CA 1
ATOM 983 C C . SER A 1 125 ? 7.442 8.838 -5.155 1.00 81.56 125 SER A C 1
ATOM 985 O O . SER A 1 125 ? 8.096 9.820 -5.501 1.00 81.56 125 SER A O 1
ATOM 987 N N . ILE A 1 126 ? 7.876 7.588 -5.342 1.00 80.50 126 ILE A N 1
ATOM 988 C CA . ILE A 1 126 ? 9.160 7.278 -5.983 1.00 80.50 126 ILE A CA 1
ATOM 989 C C . ILE A 1 126 ? 9.144 7.722 -7.450 1.00 80.50 126 ILE A C 1
ATOM 991 O O . ILE A 1 126 ? 10.080 8.380 -7.903 1.00 80.50 126 ILE A O 1
ATOM 995 N N . VAL A 1 127 ? 8.072 7.407 -8.185 1.00 82.94 127 VAL A N 1
ATOM 996 C CA . VAL A 1 127 ? 7.934 7.798 -9.598 1.00 82.94 127 VAL A CA 1
ATOM 997 C C . VAL A 1 127 ? 7.943 9.320 -9.749 1.00 82.94 127 VAL A C 1
ATOM 999 O O . VAL A 1 127 ? 8.678 9.839 -10.589 1.00 82.94 127 VAL A O 1
ATOM 1002 N N . ALA A 1 128 ? 7.192 10.040 -8.910 1.00 82.44 128 ALA A N 1
ATOM 1003 C CA . ALA A 1 128 ? 7.154 11.501 -8.928 1.00 82.44 128 ALA A CA 1
ATOM 1004 C C . ALA A 1 128 ? 8.534 12.116 -8.642 1.00 82.44 128 ALA A C 1
ATOM 1006 O O . ALA A 1 128 ? 8.965 13.029 -9.347 1.00 82.44 128 ALA A O 1
ATOM 1007 N N . PHE A 1 129 ? 9.261 11.576 -7.660 1.00 78.69 129 PHE A N 1
ATOM 1008 C CA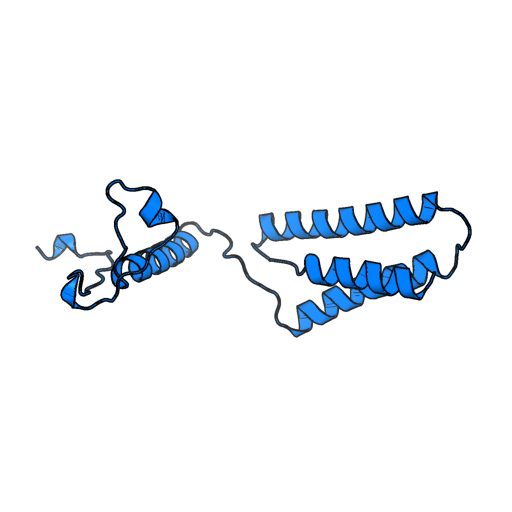 . PHE A 1 129 ? 10.606 12.034 -7.314 1.00 78.69 129 PHE A CA 1
ATOM 1009 C C . PHE A 1 129 ? 11.586 11.899 -8.494 1.00 78.69 129 PHE A C 1
ATOM 1011 O O . PHE A 1 129 ? 12.301 12.848 -8.821 1.00 78.69 129 PHE A O 1
ATOM 1018 N N . PHE A 1 130 ? 11.596 10.749 -9.178 1.00 79.06 130 PHE A N 1
ATOM 1019 C CA . PHE A 1 130 ? 12.464 10.541 -10.343 1.00 79.06 130 PHE A CA 1
ATOM 1020 C C . PHE A 1 130 ? 12.040 11.363 -11.563 1.00 79.06 130 PHE A C 1
ATOM 1022 O O . PHE A 1 130 ? 12.911 11.875 -12.263 1.00 79.06 130 PHE A O 1
ATOM 1029 N N . MET A 1 131 ? 10.736 11.527 -11.812 1.00 82.75 131 MET A N 1
ATOM 1030 C CA . MET A 1 131 ? 10.248 12.347 -12.927 1.00 82.75 131 MET A CA 1
ATOM 1031 C C . MET A 1 131 ? 10.672 13.811 -12.795 1.00 82.75 131 MET A C 1
ATOM 1033 O O . MET A 1 131 ? 11.170 14.384 -13.762 1.00 82.75 131 MET A O 1
ATOM 1037 N N . VAL A 1 132 ? 10.527 14.407 -11.607 1.00 80.00 132 VAL A N 1
ATOM 1038 C CA . VAL A 1 132 ? 10.963 15.795 -11.381 1.00 80.00 132 VAL A CA 1
ATOM 1039 C C . VAL A 1 132 ? 12.484 15.904 -11.447 1.00 80.00 132 VAL A C 1
ATOM 1041 O O . VAL A 1 132 ? 12.997 16.832 -12.064 1.00 80.00 132 VAL A O 1
ATOM 1044 N N . GLY A 1 133 ? 13.214 14.938 -10.884 1.00 73.25 133 GLY A N 1
ATOM 1045 C CA . GLY A 1 133 ? 14.673 14.914 -10.986 1.00 73.25 133 GLY A CA 1
ATOM 1046 C C . GLY A 1 133 ? 15.187 14.806 -12.427 1.00 73.25 133 GLY A C 1
ATOM 1047 O O . GLY A 1 133 ? 16.176 15.448 -12.766 1.00 73.25 133 GLY A O 1
ATOM 1048 N N . PHE A 1 134 ? 14.506 14.041 -13.287 1.00 75.69 134 PHE A N 1
ATOM 1049 C CA . PHE A 1 134 ? 14.831 13.947 -14.712 1.00 75.69 134 PHE A CA 1
ATOM 1050 C C . PHE A 1 134 ? 14.524 15.240 -15.473 1.00 75.69 134 PHE A C 1
ATOM 1052 O O . PHE A 1 134 ? 15.293 15.617 -16.342 1.00 75.69 134 PHE A O 1
ATOM 1059 N N . TRP A 1 135 ? 13.424 15.926 -15.152 1.00 74.62 135 TRP A N 1
ATOM 1060 C CA . TRP A 1 135 ? 13.043 17.171 -15.829 1.00 74.62 135 TRP A CA 1
ATOM 1061 C C . TRP A 1 135 ? 14.010 18.337 -15.554 1.00 74.62 135 TRP A C 1
ATOM 1063 O O . TRP A 1 135 ? 14.106 19.255 -16.363 1.00 74.62 135 TRP A O 1
ATOM 1073 N N . ILE A 1 136 ? 14.706 18.313 -14.412 1.00 69.19 136 ILE A N 1
ATOM 1074 C CA . ILE A 1 136 ? 15.609 19.389 -13.965 1.00 69.19 136 ILE A CA 1
ATOM 1075 C C . ILE A 1 136 ? 17.049 19.225 -14.488 1.00 69.19 136 ILE A C 1
ATOM 1077 O O . ILE A 1 136 ? 17.784 20.210 -14.523 1.00 69.19 136 ILE A O 1
ATOM 1081 N N . ASN A 1 137 ? 17.465 18.010 -14.855 1.00 60.84 137 ASN A N 1
ATOM 1082 C CA . ASN A 1 137 ? 18.822 17.686 -15.322 1.00 60.84 137 ASN A CA 1
ATOM 1083 C C . ASN A 1 137 ? 18.934 17.770 -16.848 1.00 60.84 137 ASN A C 1
ATOM 1085 O O . ASN A 1 137 ? 19.948 18.317 -17.334 1.00 60.84 137 ASN A O 1
#

Mean predicted aligned error: 12.51 Å

InterPro domains:
  IPR007890 CHASE2 [PF05226] (5-79)